Protein AF-A0A3B9IJF5-F1 (afdb_monomer)

Nearest PDB structures (foldseek):
  1y9k-assembly3_C  TM=7.602E-01  e=1.204E-02  Bacillus cereus ATCC 14579
  2ozh-assembly1_A-2  TM=6.770E-01  e=8.233E-03  Xanthomonas campestris pv. campestris
  7n1l-assembly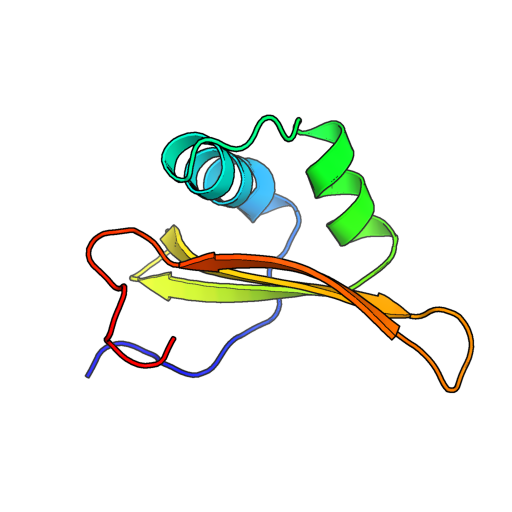8_O  TM=7.256E-01  e=6.662E-02  Brucella abortus 2308
  4ius-assembly1_A  TM=6.192E-01  e=3.115E-02  Kribbella flavida DSM 17836
  5jph-assembly2_A  TM=7.345E-01  e=8.057E-02  Staphylococcus aureus subsp. aureus COL

Radius of gyration: 12.29 Å; Cα contacts (8 Å, |Δi|>4): 130; chains: 1; bounding box: 33×27×31 Å

Sequence (81 aa):
MAPTEPAPLTPDALDDCRALSTAAGWNQTAADWMTFFRSGIVFGITEGEIPVATGAVIAHGPKVAWIGMVLVRDDRRGGGL

Organism: NCBI:txid171437

pLDDT: mean 93.65, std 6.5, range [60.59, 98.06]

Mean predicted aligned error: 3.08 Å

Structure (mmCIF, N/CA/C/O backbone):
data_AF-A0A3B9IJF5-F1
#
_entry.id   AF-A0A3B9IJF5-F1
#
loop_
_atom_site.group_PDB
_atom_site.id
_atom_site.type_symbol
_atom_site.label_atom_id
_atom_site.label_alt_id
_atom_si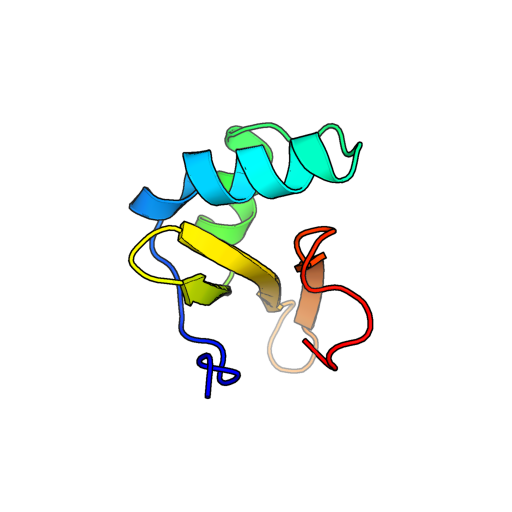te.label_comp_id
_atom_site.label_asym_id
_atom_site.label_entity_id
_atom_site.label_seq_id
_atom_site.pdbx_PDB_ins_code
_atom_site.Cartn_x
_atom_site.Cartn_y
_atom_site.Cartn_z
_atom_site.occupancy
_atom_site.B_iso_or_equiv
_atom_site.auth_seq_id
_atom_site.auth_comp_id
_atom_site.auth_asym_id
_atom_site.auth_atom_id
_atom_site.pdbx_PDB_model_num
ATOM 1 N N . MET A 1 1 ? 20.402 -9.229 1.892 1.00 60.59 1 MET A N 1
ATOM 2 C CA . MET A 1 1 ? 19.028 -9.760 2.012 1.00 60.59 1 MET A CA 1
ATOM 3 C C . MET A 1 1 ? 18.102 -8.629 1.603 1.00 60.59 1 MET A C 1
ATOM 5 O O . MET A 1 1 ? 18.406 -7.504 1.982 1.00 60.59 1 MET A O 1
ATOM 9 N N . ALA A 1 2 ? 17.092 -8.877 0.767 1.00 65.69 2 ALA A N 1
ATOM 10 C CA . ALA A 1 2 ? 16.122 -7.829 0.441 1.00 65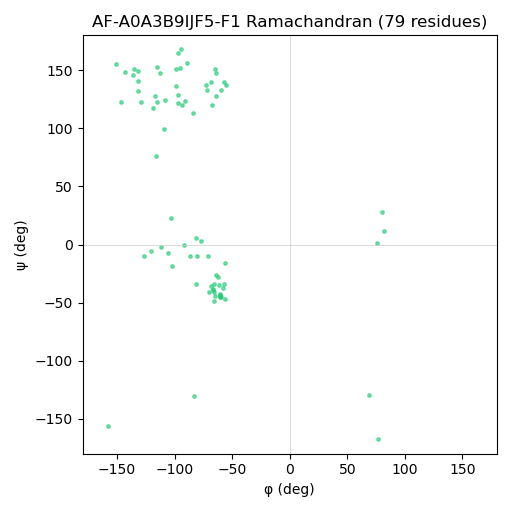.69 2 ALA A CA 1
ATOM 11 C C . ALA A 1 2 ? 15.348 -7.441 1.718 1.00 65.69 2 ALA A C 1
ATOM 13 O O . ALA A 1 2 ? 15.189 -8.309 2.583 1.00 65.69 2 ALA A O 1
ATOM 14 N N . PRO A 1 3 ? 14.919 -6.177 1.878 1.00 70.19 3 PRO A N 1
ATOM 15 C CA . PRO A 1 3 ? 14.083 -5.781 3.006 1.00 70.19 3 PRO A CA 1
ATOM 16 C C . PRO A 1 3 ? 12.823 -6.651 3.060 1.00 70.19 3 PRO A C 1
ATOM 18 O O . PRO A 1 3 ? 12.227 -6.928 2.024 1.00 70.19 3 PRO A O 1
ATOM 21 N N . THR A 1 4 ? 12.426 -7.090 4.253 1.00 80.12 4 THR A N 1
ATOM 22 C CA . THR A 1 4 ? 11.182 -7.854 4.474 1.00 80.12 4 THR A CA 1
ATOM 23 C C . THR A 1 4 ? 10.236 -7.153 5.442 1.00 80.12 4 THR A C 1
ATOM 25 O O . THR A 1 4 ? 9.135 -7.635 5.684 1.00 80.12 4 THR A O 1
ATOM 28 N N . GLU A 1 5 ? 10.667 -6.041 6.039 1.00 88.50 5 GLU A N 1
ATOM 29 C CA . GLU A 1 5 ? 9.858 -5.294 6.992 1.00 88.50 5 GLU A CA 1
ATOM 30 C C . GLU A 1 5 ? 9.049 -4.221 6.252 1.00 88.50 5 GLU A C 1
ATOM 32 O O . GLU A 1 5 ? 9.635 -3.408 5.530 1.00 88.50 5 GLU A O 1
ATOM 37 N N . PRO A 1 6 ? 7.714 -4.222 6.383 1.00 93.38 6 PRO A N 1
ATOM 38 C CA . PRO A 1 6 ? 6.877 -3.233 5.730 1.00 93.38 6 PRO A CA 1
ATOM 39 C C . PRO A 1 6 ? 6.996 -1.862 6.405 1.00 93.38 6 PRO A C 1
ATOM 41 O O . PRO A 1 6 ? 6.925 -1.748 7.627 1.00 93.38 6 PRO A O 1
ATOM 44 N N . ALA A 1 7 ? 7.081 -0.807 5.598 1.00 95.31 7 ALA A N 1
ATOM 45 C CA . ALA A 1 7 ? 7.049 0.584 6.041 1.00 95.31 7 ALA A CA 1
ATOM 46 C C . ALA A 1 7 ? 5.802 1.305 5.497 1.00 95.31 7 ALA A C 1
ATOM 48 O O . ALA A 1 7 ? 5.288 0.921 4.442 1.00 95.31 7 ALA A O 1
ATOM 49 N N . PRO A 1 8 ? 5.285 2.344 6.181 1.00 97.06 8 PRO A N 1
ATOM 50 C CA . PRO A 1 8 ? 4.211 3.168 5.637 1.00 97.06 8 PRO A CA 1
ATOM 51 C C . PRO A 1 8 ? 4.629 3.845 4.325 1.00 97.06 8 PRO A C 1
ATOM 53 O O . PRO A 1 8 ? 5.695 4.452 4.246 1.00 97.06 8 PRO A O 1
ATOM 56 N N . LEU A 1 9 ? 3.765 3.771 3.317 1.00 96.88 9 LEU A N 1
ATOM 57 C CA . LEU A 1 9 ? 3.896 4.470 2.043 1.00 96.88 9 LEU A CA 1
ATOM 58 C C . LEU A 1 9 ? 3.119 5.789 2.068 1.00 96.88 9 LEU A C 1
ATOM 60 O O . LEU A 1 9 ? 2.095 5.920 2.745 1.00 96.88 9 LEU A O 1
ATOM 64 N N . THR A 1 10 ? 3.580 6.757 1.279 1.00 96.56 10 THR A N 1
ATOM 65 C CA . THR A 1 10 ? 2.874 8.022 1.034 1.00 96.56 10 THR A CA 1
ATOM 66 C C . THR A 1 10 ? 2.073 7.947 -0.272 1.00 96.56 10 THR A C 1
ATOM 68 O O . THR A 1 10 ? 2.324 7.066 -1.100 1.00 96.56 10 THR A O 1
ATOM 71 N N . PRO A 1 11 ? 1.129 8.879 -0.506 1.00 97.50 11 PRO A N 1
ATOM 72 C CA . PRO A 1 11 ? 0.404 8.963 -1.775 1.00 97.50 11 PRO A CA 1
ATOM 73 C C . PRO A 1 11 ? 1.289 9.120 -3.020 1.00 97.50 11 PRO A C 1
ATOM 75 O O . PRO A 1 11 ? 0.804 8.873 -4.120 1.00 97.50 11 PRO A O 1
ATOM 78 N N . ASP A 1 12 ? 2.564 9.491 -2.874 1.00 96.69 12 ASP A N 1
ATOM 79 C CA . ASP A 1 12 ? 3.509 9.565 -3.996 1.00 96.69 12 ASP A CA 1
ATOM 80 C C . ASP A 1 12 ? 3.763 8.182 -4.621 1.00 96.69 12 ASP A C 1
ATOM 82 O O . ASP A 1 12 ? 4.015 8.082 -5.817 1.00 96.69 12 ASP A O 1
ATOM 86 N N . ALA A 1 13 ? 3.597 7.102 -3.846 1.00 96.06 13 ALA A N 1
ATOM 87 C CA . ALA A 1 13 ? 3.717 5.722 -4.318 1.00 96.06 13 ALA A CA 1
ATOM 88 C C . ALA A 1 13 ? 2.444 5.192 -5.014 1.00 96.06 13 ALA A C 1
ATOM 90 O O . ALA A 1 13 ? 2.355 3.999 -5.317 1.00 96.06 13 ALA A O 1
ATOM 91 N N . LEU A 1 14 ? 1.423 6.034 -5.230 1.00 96.62 14 LEU A N 1
ATOM 92 C CA . LEU A 1 14 ? 0.124 5.612 -5.766 1.00 96.62 14 LEU A CA 1
ATOM 93 C C . LEU A 1 14 ? 0.253 4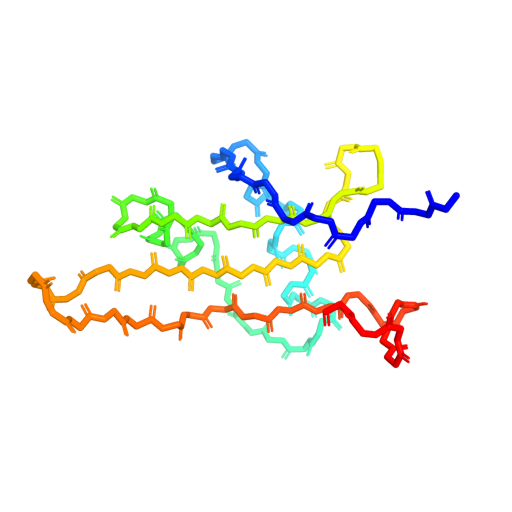.904 -7.112 1.00 96.62 14 LEU A C 1
ATOM 95 O O . LEU A 1 14 ? -0.370 3.857 -7.306 1.00 96.62 14 LEU A O 1
ATOM 99 N N . ASP A 1 15 ? 1.030 5.467 -8.035 1.00 97.00 15 ASP A N 1
ATOM 100 C CA . ASP A 1 15 ? 1.148 4.909 -9.381 1.00 97.00 15 ASP A CA 1
ATOM 101 C C . ASP A 1 15 ? 1.839 3.545 -9.370 1.00 97.00 15 ASP A C 1
ATOM 103 O O . ASP A 1 15 ? 1.375 2.630 -10.055 1.00 97.00 15 ASP A O 1
ATOM 107 N N . ASP A 1 16 ? 2.850 3.362 -8.522 1.00 96.62 16 ASP A N 1
ATOM 108 C CA . ASP A 1 16 ? 3.533 2.078 -8.378 1.00 96.62 16 ASP A CA 1
ATOM 109 C C . ASP A 1 16 ? 2.654 1.026 -7.692 1.00 96.62 16 ASP A C 1
ATOM 111 O O . ASP A 1 16 ? 2.578 -0.122 -8.137 1.00 96.62 16 ASP A O 1
ATOM 115 N N . CYS A 1 17 ? 1.908 1.413 -6.653 1.00 96.56 17 CYS A N 1
ATOM 116 C CA . CYS A 1 17 ? 0.930 0.533 -6.011 1.00 96.56 17 CYS A CA 1
ATOM 117 C C . CYS A 1 17 ? -0.155 0.087 -7.006 1.00 96.56 17 CYS A C 1
ATOM 119 O O . CYS A 1 17 ? -0.524 -1.090 -7.080 1.00 96.56 17 CYS A O 1
ATOM 121 N N . ARG A 1 18 ? -0.642 1.017 -7.835 1.00 96.50 18 ARG A N 1
ATOM 122 C CA . ARG A 1 18 ? -1.621 0.727 -8.886 1.00 96.50 18 ARG A CA 1
ATOM 123 C C . ARG A 1 18 ? -1.039 -0.167 -9.978 1.00 96.50 18 ARG A C 1
ATOM 125 O O . ARG A 1 18 ? -1.744 -1.058 -10.461 1.00 96.50 18 ARG A O 1
ATOM 132 N N . ALA A 1 19 ? 0.220 0.038 -10.357 1.00 95.81 19 ALA A N 1
ATOM 133 C CA . ALA A 1 19 ? 0.923 -0.825 -11.298 1.00 95.81 19 ALA A CA 1
ATOM 134 C C . ALA A 1 19 ? 1.025 -2.260 -10.762 1.00 95.81 19 ALA A C 1
ATOM 136 O O . ALA A 1 19 ? 0.712 -3.198 -11.495 1.00 95.81 19 ALA A O 1
ATOM 137 N N . LEU A 1 20 ? 1.345 -2.434 -9.473 1.00 96.00 20 LEU A N 1
ATOM 138 C CA . LEU A 1 20 ? 1.370 -3.744 -8.816 1.00 96.00 20 LEU A CA 1
ATOM 139 C C . LEU A 1 20 ? -0.006 -4.430 -8.852 1.00 96.00 20 LEU A C 1
ATOM 141 O O . LEU A 1 20 ? -0.107 -5.605 -9.201 1.00 96.00 20 LEU A O 1
ATOM 145 N N . SER A 1 21 ? -1.075 -3.681 -8.566 1.00 96.00 21 SER A N 1
ATOM 146 C CA . SER A 1 21 ? -2.459 -4.172 -8.659 1.00 96.00 21 SER A CA 1
ATOM 147 C C . SER A 1 21 ? -2.824 -4.635 -10.065 1.00 96.00 21 SER A C 1
ATOM 149 O O . SER A 1 21 ? -3.385 -5.715 -10.250 1.00 96.00 21 SER A O 1
ATOM 151 N N . THR A 1 22 ? -2.457 -3.827 -11.060 1.00 96.25 22 THR A N 1
ATOM 152 C CA . THR A 1 22 ? -2.719 -4.102 -12.476 1.00 96.25 22 THR A CA 1
ATOM 153 C C . THR A 1 22 ? -1.962 -5.348 -12.934 1.00 96.25 22 THR A C 1
ATOM 155 O O . THR A 1 22 ? -2.541 -6.210 -13.590 1.00 96.25 22 THR A O 1
ATOM 158 N N . ALA A 1 23 ? -0.686 -5.480 -12.554 1.00 94.69 23 ALA A N 1
ATOM 159 C CA . ALA A 1 23 ? 0.136 -6.649 -12.864 1.00 94.69 23 ALA A CA 1
ATOM 160 C C . ALA A 1 23 ? -0.432 -7.935 -12.245 1.00 94.69 23 ALA A C 1
ATOM 162 O O . ALA A 1 23 ? -0.393 -8.991 -12.869 1.00 94.69 23 ALA A O 1
ATOM 163 N N . ALA A 1 24 ? -1.036 -7.833 -11.059 1.00 94.44 24 ALA A N 1
ATOM 164 C CA . ALA A 1 24 ? -1.739 -8.934 -10.407 1.00 94.44 24 ALA A CA 1
ATOM 165 C C . ALA A 1 24 ? -3.138 -9.228 -11.000 1.00 94.44 24 ALA A C 1
ATOM 167 O O . ALA A 1 24 ? -3.839 -10.102 -10.490 1.00 94.44 24 ALA A O 1
ATOM 168 N N . GLY A 1 25 ? -3.549 -8.529 -12.066 1.00 95.19 25 GLY A N 1
ATOM 169 C CA . GLY A 1 25 ? -4.817 -8.748 -12.767 1.00 95.19 25 GLY A CA 1
ATOM 170 C C . GLY A 1 25 ? -6.030 -8.091 -12.111 1.00 95.19 25 GLY A C 1
ATOM 171 O O . GLY A 1 25 ? -7.165 -8.384 -12.491 1.00 95.19 25 GLY A O 1
ATOM 172 N N . TRP A 1 26 ? -5.818 -7.210 -11.135 1.00 95.81 26 TRP A N 1
ATOM 173 C CA . TRP A 1 26 ? -6.905 -6.489 -10.495 1.00 95.81 26 TRP A CA 1
ATOM 174 C C . TRP A 1 26 ? -7.240 -5.173 -11.212 1.00 95.81 26 TRP A C 1
ATOM 176 O O . TRP A 1 26 ? -6.410 -4.572 -11.890 1.00 95.81 26 TRP A O 1
ATOM 186 N N . ASN A 1 27 ? -8.475 -4.699 -11.038 1.00 95.00 27 ASN A N 1
ATOM 187 C CA . ASN A 1 27 ? -9.045 -3.553 -11.750 1.00 95.00 27 ASN A CA 1
ATOM 188 C C . ASN A 1 27 ? -9.115 -2.250 -10.923 1.00 95.00 27 ASN A C 1
ATOM 190 O O . ASN A 1 27 ? -9.942 -1.391 -11.231 1.00 95.00 27 ASN A O 1
ATOM 194 N N . GLN A 1 28 ? -8.295 -2.083 -9.877 1.00 94.06 28 GLN A N 1
ATOM 195 C CA . GLN A 1 28 ? -8.324 -0.877 -9.037 1.00 94.06 28 GLN A CA 1
ATOM 196 C C . GLN A 1 28 ? -7.831 0.356 -9.788 1.00 94.06 28 GLN A C 1
ATOM 198 O O . GLN A 1 28 ? -6.831 0.353 -10.511 1.00 94.06 28 GLN A O 1
ATOM 203 N N . THR A 1 29 ? -8.522 1.454 -9.531 1.00 96.44 29 THR A N 1
ATOM 204 C CA . THR A 1 29 ? -8.240 2.775 -10.073 1.00 96.44 29 THR A CA 1
ATOM 205 C C . THR A 1 29 ? -7.368 3.594 -9.119 1.00 96.44 29 THR A C 1
ATOM 207 O O . THR A 1 29 ? -7.197 3.262 -7.946 1.00 96.44 29 THR A O 1
ATOM 210 N N . ALA A 1 30 ? -6.848 4.727 -9.597 1.00 97.12 30 ALA A N 1
ATOM 211 C CA . ALA A 1 30 ? -6.172 5.703 -8.739 1.00 97.12 30 ALA A CA 1
ATOM 212 C C . ALA A 1 30 ? -7.073 6.206 -7.591 1.00 97.12 30 ALA A C 1
ATOM 214 O O . ALA A 1 30 ? -6.593 6.462 -6.488 1.00 97.12 30 ALA A O 1
ATOM 215 N N . ALA A 1 31 ? -8.385 6.320 -7.826 1.00 97.56 31 ALA A N 1
ATOM 216 C CA . ALA A 1 31 ? -9.339 6.763 -6.811 1.00 97.56 31 ALA A CA 1
ATOM 217 C C . ALA A 1 31 ? -9.514 5.731 -5.682 1.00 97.56 31 ALA A C 1
ATOM 219 O O . ALA A 1 31 ? -9.641 6.118 -4.515 1.00 97.56 31 ALA A O 1
ATOM 220 N N . ASP A 1 32 ? -9.467 4.439 -6.015 1.00 95.94 32 ASP A N 1
ATOM 221 C CA . ASP A 1 32 ? -9.517 3.351 -5.033 1.00 95.94 32 ASP A CA 1
ATOM 222 C C . ASP A 1 32 ? -8.271 3.380 -4.142 1.00 95.94 32 ASP A C 1
ATOM 224 O O . ASP A 1 32 ? -8.379 3.418 -2.917 1.00 95.94 32 ASP A O 1
ATOM 228 N N . TRP A 1 33 ? -7.085 3.491 -4.749 1.00 97.19 33 TRP A N 1
ATOM 229 C CA . TRP A 1 33 ? -5.825 3.608 -4.011 1.00 97.19 33 TRP A CA 1
ATOM 230 C C . TRP A 1 33 ? -5.776 4.846 -3.120 1.00 97.19 33 TRP A C 1
ATOM 232 O O . TRP A 1 33 ? -5.418 4.755 -1.946 1.00 97.19 33 TRP A O 1
ATOM 242 N N . MET A 1 34 ? -6.215 5.998 -3.629 1.00 97.69 34 MET A N 1
ATOM 243 C CA . MET A 1 34 ? -6.288 7.216 -2.824 1.00 97.69 34 MET A CA 1
ATOM 244 C C . MET A 1 34 ? -7.260 7.075 -1.642 1.00 97.69 34 MET A C 1
ATOM 246 O O . MET A 1 34 ? -7.076 7.712 -0.608 1.00 97.69 34 MET A O 1
ATOM 250 N N . THR A 1 35 ? -8.285 6.227 -1.748 1.00 96.44 35 THR A N 1
ATOM 251 C CA . THR A 1 35 ? -9.161 5.927 -0.607 1.00 96.44 35 THR A CA 1
ATOM 252 C C . THR A 1 35 ? -8.401 5.192 0.493 1.00 96.44 35 THR A C 1
ATOM 254 O O . THR A 1 35 ? -8.536 5.573 1.654 1.00 96.44 35 THR A O 1
ATOM 257 N N . PHE A 1 36 ? -7.532 4.233 0.158 1.00 97.00 36 PHE A N 1
ATOM 258 C CA . PHE A 1 36 ? -6.665 3.593 1.154 1.00 97.00 36 PHE A CA 1
ATOM 259 C C . PHE A 1 36 ? -5.736 4.600 1.840 1.00 97.00 36 PHE A C 1
ATOM 261 O O . PHE A 1 36 ? -5.669 4.612 3.066 1.00 97.00 36 PHE A O 1
ATOM 268 N N . PHE A 1 37 ? -5.094 5.491 1.077 1.00 97.50 37 PHE A N 1
ATOM 269 C CA . PHE A 1 37 ? -4.201 6.513 1.636 1.00 97.50 37 PHE A CA 1
ATOM 270 C C . PHE A 1 37 ? -4.913 7.552 2.512 1.00 97.50 37 PHE A C 1
ATOM 272 O O . PHE A 1 37 ? -4.330 8.048 3.471 1.00 97.50 37 PHE A O 1
ATOM 279 N N . ARG A 1 38 ? -6.163 7.910 2.196 1.00 97.31 38 ARG A N 1
ATOM 280 C CA . ARG A 1 38 ? -6.930 8.888 2.989 1.00 97.31 38 ARG A CA 1
ATOM 281 C C . ARG A 1 38 ? -7.580 8.284 4.227 1.00 97.31 38 ARG A C 1
ATOM 283 O O . ARG A 1 38 ? -7.775 8.990 5.211 1.00 97.31 38 ARG A O 1
ATOM 290 N N . SER A 1 39 ? -8.002 7.026 4.149 1.00 96.00 39 SER A N 1
ATOM 291 C CA . SER A 1 39 ? -8.833 6.392 5.178 1.00 96.00 39 SER A CA 1
ATOM 292 C C . SER A 1 39 ? -8.070 5.400 6.052 1.00 96.00 39 SER A C 1
ATOM 294 O O . SER A 1 39 ? -8.625 4.907 7.031 1.00 96.00 39 SER A O 1
ATOM 296 N N . GLY A 1 40 ? -6.814 5.103 5.727 1.00 96.19 40 GLY A N 1
ATOM 297 C CA . GLY A 1 40 ? -6.014 4.126 6.445 1.00 96.19 40 GLY A CA 1
ATOM 298 C C . GLY A 1 40 ? -4.519 4.328 6.258 1.00 96.19 40 GLY A C 1
ATOM 299 O O . GLY A 1 40 ? -4.049 5.424 5.967 1.00 96.19 40 GLY A O 1
ATOM 300 N N . ILE A 1 41 ? -3.778 3.244 6.455 1.00 97.56 41 ILE A N 1
ATOM 301 C CA . ILE A 1 41 ? -2.336 3.189 6.243 1.00 97.56 41 ILE A CA 1
ATOM 302 C C . ILE A 1 41 ? -2.079 2.175 5.138 1.00 97.56 41 ILE A C 1
ATOM 304 O O . ILE A 1 41 ? -2.553 1.038 5.206 1.00 97.56 41 ILE A O 1
ATOM 308 N N . VAL A 1 42 ? -1.329 2.591 4.124 1.00 98.06 42 VAL A N 1
ATOM 309 C CA . VAL A 1 42 ? -0.781 1.683 3.122 1.00 98.06 42 VAL A CA 1
ATOM 310 C C . VAL A 1 42 ? 0.643 1.375 3.538 1.00 98.06 42 VAL A C 1
ATOM 312 O O . VAL A 1 42 ? 1.456 2.277 3.698 1.00 98.06 42 VAL A O 1
ATOM 315 N N . PHE A 1 43 ? 0.931 0.104 3.741 1.00 97.62 43 PHE A N 1
ATOM 316 C CA . PHE A 1 43 ? 2.263 -0.406 3.993 1.00 97.62 43 PHE A CA 1
ATOM 317 C C . PHE A 1 43 ? 2.8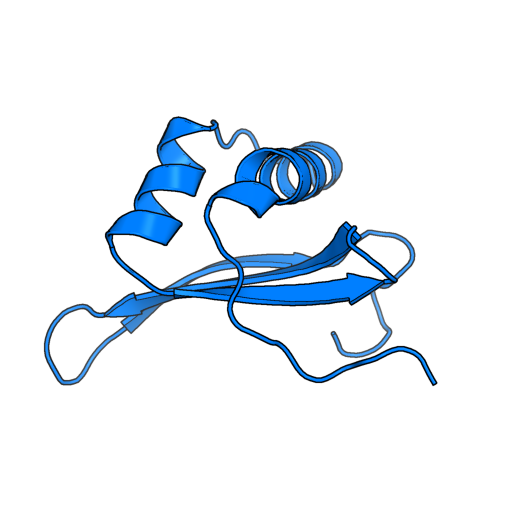56 -0.961 2.708 1.00 97.62 43 PHE A C 1
ATOM 319 O O . PHE A 1 43 ? 2.127 -1.472 1.855 1.00 97.62 43 PHE A O 1
ATOM 326 N N . GLY A 1 44 ? 4.177 -0.918 2.598 1.00 96.50 44 GLY A N 1
ATOM 327 C CA . GLY A 1 44 ? 4.892 -1.547 1.508 1.00 96.50 44 GLY A CA 1
ATOM 328 C C . GLY A 1 44 ? 6.287 -1.995 1.892 1.00 96.50 44 GLY A C 1
ATOM 329 O O . GLY A 1 44 ? 6.911 -1.463 2.807 1.00 96.50 44 GLY A O 1
ATOM 330 N N . ILE A 1 45 ? 6.762 -2.990 1.158 1.00 96.38 45 ILE A N 1
ATOM 331 C CA . ILE A 1 45 ? 8.159 -3.409 1.134 1.00 96.38 45 ILE A CA 1
ATOM 332 C C . ILE A 1 45 ? 8.688 -2.969 -0.221 1.00 96.38 45 ILE A C 1
ATOM 334 O O . ILE A 1 45 ? 8.098 -3.326 -1.244 1.00 96.38 45 ILE A O 1
ATOM 338 N N . THR A 1 46 ? 9.761 -2.183 -0.240 1.00 93.44 46 THR A N 1
ATOM 339 C CA . THR A 1 46 ? 10.306 -1.617 -1.476 1.00 93.44 46 THR A CA 1
ATOM 340 C C . THR A 1 46 ? 11.676 -2.194 -1.815 1.00 93.44 46 THR A C 1
ATOM 342 O O . THR A 1 46 ? 12.483 -2.538 -0.949 1.00 93.44 46 THR A O 1
ATOM 345 N N . GLU A 1 47 ? 11.946 -2.292 -3.112 1.00 91.50 47 GLU A N 1
ATOM 346 C CA . GLU A 1 47 ? 13.288 -2.478 -3.655 1.00 91.50 47 GLU A CA 1
ATOM 347 C C . GLU A 1 47 ? 13.696 -1.175 -4.339 1.00 91.50 47 GLU A C 1
ATOM 349 O O . GLU A 1 47 ? 13.262 -0.877 -5.453 1.00 91.50 47 GLU A O 1
ATOM 354 N N . GLY A 1 48 ? 14.490 -0.361 -3.638 1.00 88.38 48 GLY A N 1
ATOM 355 C CA . GLY A 1 48 ? 14.637 1.052 -3.988 1.00 88.38 48 GLY A CA 1
ATOM 356 C C . GLY A 1 48 ? 13.330 1.796 -3.706 1.00 88.38 48 GLY A C 1
ATOM 357 O O . GLY A 1 48 ? 12.754 1.633 -2.632 1.00 88.38 48 GLY A O 1
ATOM 358 N N . GLU A 1 49 ? 12.847 2.556 -4.686 1.00 84.75 49 GLU A N 1
ATOM 359 C CA . GLU A 1 49 ? 11.577 3.293 -4.592 1.00 84.75 49 GLU A CA 1
ATOM 360 C C . GLU A 1 49 ? 10.362 2.448 -5.011 1.00 84.75 49 GLU A C 1
ATOM 362 O O . GLU A 1 49 ? 9.223 2.849 -4.797 1.00 84.75 49 GLU A O 1
ATOM 367 N N . ILE A 1 50 ? 10.580 1.262 -5.596 1.00 89.69 50 ILE A N 1
ATOM 368 C CA . ILE A 1 50 ? 9.499 0.472 -6.192 1.00 89.69 50 ILE A CA 1
ATOM 369 C C . ILE A 1 50 ? 8.958 -0.539 -5.168 1.00 89.69 50 ILE A C 1
ATOM 371 O O . ILE A 1 50 ? 9.710 -1.420 -4.733 1.00 89.69 50 ILE A O 1
ATOM 375 N N . PRO A 1 51 ? 7.664 -0.490 -4.803 1.00 94.12 51 PRO A N 1
ATOM 376 C CA . PRO A 1 51 ? 7.034 -1.492 -3.955 1.00 94.12 51 PRO A CA 1
ATOM 377 C C . PRO A 1 51 ? 7.004 -2.866 -4.634 1.00 94.12 51 PRO A C 1
ATOM 379 O O . PRO A 1 51 ? 6.525 -3.033 -5.757 1.00 94.12 51 PRO A O 1
ATOM 382 N N . VAL A 1 52 ? 7.494 -3.874 -3.917 1.00 95.75 52 VAL A N 1
ATOM 383 C CA . VAL A 1 52 ? 7.419 -5.292 -4.299 1.00 95.75 52 VAL A CA 1
ATOM 384 C C . VAL A 1 52 ? 6.338 -6.044 -3.537 1.00 95.75 52 VAL A C 1
ATOM 386 O O . VAL A 1 52 ? 5.893 -7.097 -3.987 1.00 95.75 52 VAL A O 1
ATOM 389 N N . ALA A 1 53 ? 5.891 -5.493 -2.412 1.00 96.56 53 ALA A N 1
ATOM 390 C CA . ALA A 1 53 ? 4.697 -5.924 -1.712 1.00 96.56 53 ALA A CA 1
ATOM 391 C C . ALA A 1 53 ? 3.976 -4.710 -1.122 1.00 96.56 53 ALA A C 1
ATOM 393 O O . ALA A 1 53 ? 4.624 -3.734 -0.742 1.00 96.56 53 ALA A O 1
ATOM 394 N N . THR A 1 54 ? 2.650 -4.772 -1.036 1.00 97.50 54 THR A N 1
ATOM 395 C CA . THR A 1 54 ? 1.813 -3.734 -0.418 1.00 97.50 54 THR A CA 1
ATOM 396 C C . THR A 1 54 ? 0.754 -4.359 0.474 1.00 97.50 54 THR A C 1
ATOM 398 O O . THR A 1 54 ? 0.276 -5.447 0.163 1.00 97.50 54 THR A O 1
ATOM 401 N N . GLY A 1 55 ? 0.323 -3.646 1.513 1.00 96.94 55 GLY A N 1
ATOM 402 C CA . GLY A 1 55 ? -0.802 -4.011 2.373 1.00 96.94 55 GLY A CA 1
ATOM 403 C C . GLY A 1 55 ? -1.549 -2.773 2.867 1.00 96.94 55 GLY A C 1
ATOM 404 O O . GLY A 1 55 ? -0.945 -1.918 3.503 1.00 96.94 55 GLY A O 1
ATOM 405 N N . ALA A 1 56 ? -2.851 -2.657 2.609 1.00 97.44 56 ALA A N 1
ATOM 406 C CA . ALA A 1 56 ? -3.669 -1.551 3.117 1.00 97.44 56 ALA A CA 1
ATOM 407 C C . ALA A 1 56 ? -4.457 -1.954 4.371 1.00 97.44 56 ALA A C 1
AT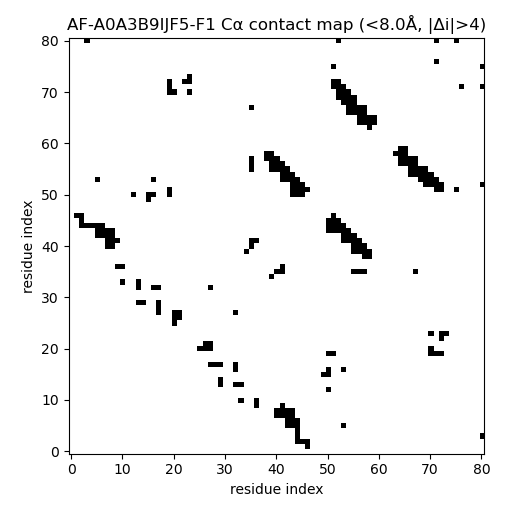OM 409 O O . ALA A 1 56 ? -5.082 -3.014 4.400 1.00 97.44 56 ALA A O 1
ATOM 410 N N . VAL A 1 57 ? -4.485 -1.088 5.385 1.00 97.25 57 VAL A N 1
ATOM 411 C CA . VAL A 1 57 ? -5.260 -1.292 6.618 1.00 97.25 57 VAL A CA 1
ATOM 412 C C . VAL A 1 57 ? -6.104 -0.056 6.911 1.00 97.25 57 VAL A C 1
ATOM 414 O O . VAL A 1 57 ? -5.571 1.039 7.072 1.00 97.25 57 VAL A O 1
ATOM 417 N N . ILE A 1 58 ? -7.422 -0.231 7.015 1.00 96.94 58 ILE A N 1
ATOM 418 C CA . ILE A 1 58 ? -8.383 0.830 7.353 1.00 96.94 58 ILE A CA 1
ATOM 419 C C . ILE A 1 58 ? -9.038 0.501 8.692 1.00 96.94 58 ILE A C 1
ATOM 421 O O . ILE A 1 58 ? -9.669 -0.544 8.837 1.00 96.94 58 ILE A O 1
ATOM 425 N N . ALA A 1 59 ? -8.930 1.395 9.675 1.00 95.69 59 ALA A N 1
ATOM 426 C CA . ALA A 1 59 ? -9.601 1.214 10.958 1.00 95.69 59 ALA A CA 1
ATOM 427 C C . ALA A 1 59 ? -11.122 1.416 10.823 1.00 95.69 59 ALA A C 1
ATOM 429 O O . ALA A 1 59 ? -11.588 2.402 10.256 1.00 95.69 59 ALA A O 1
ATOM 430 N N . HIS A 1 60 ? -11.900 0.504 11.398 1.00 93.88 60 HIS A N 1
ATOM 431 C CA . HIS A 1 60 ? -13.355 0.579 11.500 1.00 93.88 60 HIS A CA 1
ATOM 432 C C . HIS A 1 60 ? -13.756 0.662 12.980 1.00 93.88 60 HIS A C 1
ATOM 434 O O . HIS A 1 60 ? -14.182 -0.309 13.615 1.00 93.88 60 HIS A O 1
ATOM 440 N N . GLY A 1 61 ? -13.571 1.854 13.550 1.00 92.88 61 GLY A N 1
ATOM 441 C CA . GLY A 1 61 ? -13.689 2.089 14.986 1.00 92.88 61 GLY A CA 1
ATOM 442 C C . GLY A 1 61 ? -12.463 1.592 15.771 1.00 92.88 61 GLY A C 1
ATOM 443 O O . GLY A 1 61 ? -11.427 1.286 15.188 1.00 92.88 61 GLY A O 1
ATOM 444 N N . PRO A 1 62 ? -12.550 1.512 17.110 1.00 93.12 62 PRO A N 1
ATOM 445 C CA . PRO A 1 62 ? -11.376 1.292 17.960 1.00 93.12 62 PRO A CA 1
ATOM 446 C C 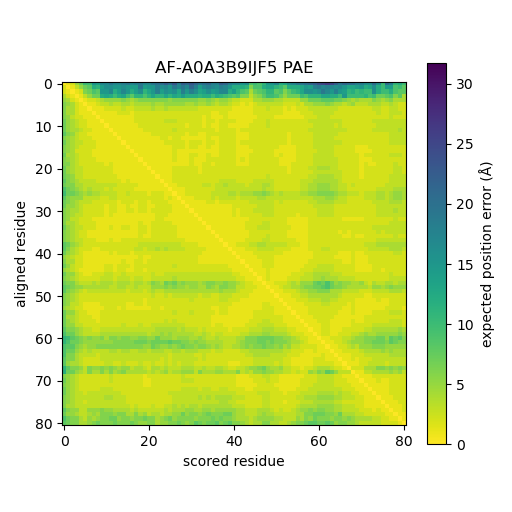. PRO A 1 62 ? -10.908 -0.168 18.054 1.00 93.12 62 PRO A C 1
ATOM 448 O O . PRO A 1 62 ? -9.872 -0.430 18.656 1.00 93.12 62 PRO A O 1
ATOM 451 N N . LYS A 1 63 ? -11.689 -1.131 17.550 1.00 96.44 63 LYS A N 1
ATOM 452 C CA . LYS A 1 63 ? -11.466 -2.570 17.799 1.00 96.44 63 LYS A CA 1
ATOM 453 C C . LYS A 1 63 ? -11.377 -3.427 16.542 1.00 96.44 63 LYS A C 1
ATOM 455 O O . LYS A 1 63 ? -11.062 -4.606 16.646 1.00 96.44 63 LYS A O 1
ATOM 460 N N . VAL A 1 64 ? -11.704 -2.868 15.382 1.00 97.00 64 VAL A N 1
ATOM 461 C CA . VAL A 1 64 ? -11.771 -3.607 14.122 1.00 97.00 64 VAL A CA 1
ATOM 462 C C . VAL A 1 64 ? -11.018 -2.814 13.074 1.00 97.00 64 VAL A C 1
ATOM 464 O O . VAL A 1 64 ? -11.113 -1.590 13.035 1.00 97.00 64 VAL A O 1
ATOM 467 N N . ALA A 1 65 ? -10.286 -3.514 12.220 1.00 96.62 65 ALA A N 1
ATOM 468 C CA . ALA A 1 65 ? -9.706 -2.952 11.017 1.00 96.62 65 ALA A CA 1
ATOM 469 C C . ALA A 1 65 ? -10.021 -3.869 9.837 1.00 96.62 65 ALA A C 1
ATOM 471 O O . ALA A 1 65 ? -10.155 -5.084 9.991 1.00 96.62 65 ALA A O 1
ATOM 472 N N . TRP A 1 66 ? -10.154 -3.268 8.666 1.00 96.62 66 TRP A N 1
ATOM 473 C CA . TRP A 1 66 ? -10.268 -3.963 7.402 1.00 96.62 66 TRP A CA 1
ATOM 474 C C . TRP A 1 66 ? -8.897 -4.021 6.738 1.00 96.62 66 TRP A C 1
ATOM 476 O O . TRP A 1 66 ? -8.226 -2.997 6.593 1.00 96.62 66 TRP A O 1
ATOM 486 N N . ILE A 1 67 ? -8.497 -5.226 6.339 1.00 95.56 67 ILE A N 1
ATOM 487 C CA . ILE A 1 67 ? -7.355 -5.437 5.456 1.00 95.56 67 ILE A CA 1
ATOM 488 C C . ILE A 1 67 ? -7.871 -5.269 4.028 1.00 95.56 67 ILE A C 1
ATOM 490 O O . ILE A 1 67 ? -8.710 -6.047 3.572 1.00 95.56 67 ILE A O 1
ATOM 494 N N . GLY A 1 68 ? -7.398 -4.220 3.364 1.00 89.75 68 GLY A N 1
ATOM 495 C CA . GLY A 1 68 ? -7.691 -3.929 1.969 1.00 89.75 68 GLY A CA 1
ATOM 496 C C . GLY A 1 68 ? -6.780 -4.717 1.031 1.00 89.75 68 GLY A C 1
ATOM 497 O O . GLY A 1 68 ? -6.621 -5.929 1.156 1.00 89.75 68 GLY A O 1
ATOM 498 N N . MET A 1 69 ? -6.175 -4.020 0.070 1.00 90.19 69 MET A N 1
ATOM 499 C CA . MET A 1 69 ? -5.280 -4.639 -0.907 1.00 90.19 69 MET A CA 1
ATOM 500 C C . MET A 1 69 ? -3.995 -5.157 -0.264 1.00 90.19 69 MET A C 1
ATOM 502 O O . MET A 1 69 ? -3.227 -4.367 0.281 1.00 90.19 69 MET A O 1
ATOM 506 N N . VAL A 1 70 ? -3.756 -6.466 -0.387 1.00 95.69 70 VAL A N 1
ATOM 507 C CA . VAL A 1 70 ? -2.480 -7.122 -0.072 1.00 95.69 70 VAL A CA 1
ATOM 508 C C . VAL A 1 70 ? -1.951 -7.774 -1.342 1.00 95.69 70 VAL A C 1
ATOM 510 O O . VAL A 1 70 ? -2.613 -8.633 -1.922 1.00 95.69 70 VAL A O 1
ATOM 513 N N . LEU A 1 71 ? -0.787 -7.331 -1.806 1.00 96.44 71 LEU A N 1
ATOM 514 C CA . LEU A 1 71 ? -0.205 -7.747 -3.080 1.00 96.44 71 LEU A CA 1
ATOM 515 C C . LEU A 1 71 ? 1.275 -8.030 -2.917 1.00 96.44 71 LEU A C 1
ATOM 517 O O . LEU A 1 71 ? 1.957 -7.313 -2.193 1.00 96.44 71 LEU A O 1
ATOM 521 N N . VAL A 1 72 ? 1.764 -9.012 -3.668 1.00 96.00 72 VAL A N 1
ATOM 522 C CA . VAL A 1 72 ? 3.188 -9.317 -3.817 1.00 96.00 72 VAL A CA 1
ATOM 523 C C . VAL A 1 72 ? 3.485 -9.466 -5.304 1.00 96.00 72 VAL A C 1
ATOM 525 O O . VAL A 1 72 ? 2.758 -10.167 -6.020 1.00 96.00 72 VAL A O 1
ATOM 528 N N . ARG A 1 73 ? 4.552 -8.808 -5.762 1.00 95.12 73 ARG A N 1
ATOM 529 C CA . ARG A 1 73 ? 5.045 -8.868 -7.140 1.00 95.12 73 ARG A CA 1
ATOM 530 C C . ARG A 1 73 ? 5.353 -10.316 -7.510 1.00 95.12 73 ARG A C 1
ATOM 532 O O . ARG A 1 73 ? 5.867 -11.074 -6.690 1.00 95.12 73 ARG A O 1
ATOM 539 N N . ASP A 1 74 ? 5.015 -10.713 -8.730 1.00 94.38 74 ASP A N 1
ATOM 540 C CA . ASP A 1 74 ? 5.013 -12.123 -9.139 1.00 94.38 74 ASP A CA 1
ATOM 541 C C . ASP A 1 74 ? 6.371 -12.820 -8.967 1.00 94.38 74 ASP A C 1
ATOM 543 O O . ASP A 1 74 ? 6.421 -13.961 -8.511 1.00 94.38 74 ASP A O 1
ATOM 547 N N . ASP A 1 75 ? 7.469 -12.114 -9.239 1.00 93.62 75 ASP A N 1
ATOM 548 C CA . ASP A 1 75 ? 8.856 -12.573 -9.067 1.00 93.62 75 ASP A CA 1
ATOM 549 C C . ASP A 1 75 ? 9.303 -12.699 -7.596 1.00 93.62 75 ASP A C 1
ATOM 551 O O . ASP A 1 75 ? 10.381 -13.229 -7.321 1.00 93.62 75 ASP A O 1
ATOM 555 N N . ARG A 1 76 ? 8.499 -12.213 -6.645 1.00 92.50 76 ARG A N 1
ATOM 556 C CA . ARG A 1 76 ? 8.757 -12.273 -5.198 1.00 92.50 76 ARG A CA 1
ATOM 557 C C . ARG A 1 76 ? 7.794 -13.188 -4.436 1.00 92.50 76 ARG A C 1
ATOM 559 O O . ARG A 1 76 ? 7.950 -13.376 -3.228 1.00 92.50 76 ARG A O 1
ATOM 566 N N . ARG A 1 77 ? 6.817 -13.798 -5.115 1.00 92.12 77 ARG A N 1
ATOM 567 C CA . ARG A 1 77 ? 5.882 -14.750 -4.493 1.00 92.12 77 ARG A CA 1
ATOM 568 C C . ARG A 1 77 ? 6.603 -16.012 -4.008 1.00 92.12 77 ARG A C 1
ATOM 570 O O . ARG A 1 77 ? 7.624 -16.417 -4.552 1.00 92.12 77 ARG A O 1
ATOM 577 N N . GLY A 1 78 ? 6.062 -16.640 -2.962 1.00 90.94 78 GLY A N 1
ATOM 578 C CA . GLY A 1 78 ? 6.664 -17.824 -2.330 1.00 90.94 78 GLY A CA 1
ATOM 579 C C . GLY A 1 78 ? 7.879 -17.524 -1.441 1.00 90.94 78 GLY A C 1
ATOM 580 O O . GLY A 1 78 ? 8.438 -18.448 -0.859 1.00 90.94 78 GLY A O 1
ATOM 581 N N . GLY A 1 79 ? 8.262 -16.249 -1.305 1.00 89.00 79 GLY A N 1
ATOM 582 C CA . GLY A 1 79 ? 9.352 -15.787 -0.440 1.00 89.00 79 GLY A CA 1
ATOM 583 C C . GLY A 1 79 ? 8.937 -15.388 0.982 1.00 89.00 79 GLY A C 1
ATOM 584 O O . GLY A 1 79 ? 9.803 -15.003 1.760 1.00 89.00 79 GLY A O 1
ATOM 585 N N . GLY A 1 80 ? 7.645 -15.470 1.323 1.00 87.38 80 GLY A N 1
ATOM 586 C CA . GLY A 1 80 ? 7.128 -15.091 2.647 1.00 87.38 80 GLY A CA 1
ATOM 587 C C . GLY A 1 80 ? 6.927 -13.584 2.857 1.00 87.38 80 GLY A C 1
ATOM 588 O O . GLY A 1 80 ? 7.045 -13.126 3.991 1.00 87.38 80 GLY A O 1
ATOM 589 N N . LEU A 1 81 ? 6.659 -12.842 1.777 1.00 84.81 81 LEU A N 1
ATOM 590 C CA . LEU A 1 81 ? 6.234 -11.436 1.801 1.00 84.81 81 LEU A CA 1
ATOM 591 C C . LEU A 1 81 ? 4.709 -11.305 1.881 1.00 84.81 81 LEU A C 1
ATOM 593 O O . LEU A 1 81 ? 4.024 -12.234 1.389 1.00 84.81 81 LEU A O 1
#

Foldseek 3Di:
DADPDKDWDALV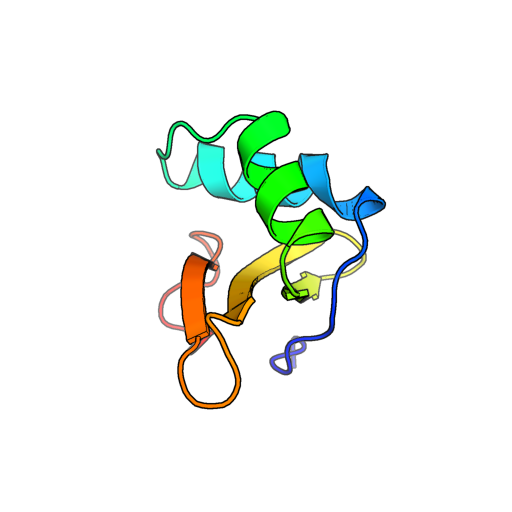CLVLVVVQCVQVVHDDDSVNSVCLRVQFTKIFRDDVSHGQWIWGWGDDPDPDIDIDDTGGHPVCPPVND

Solvent-accessible s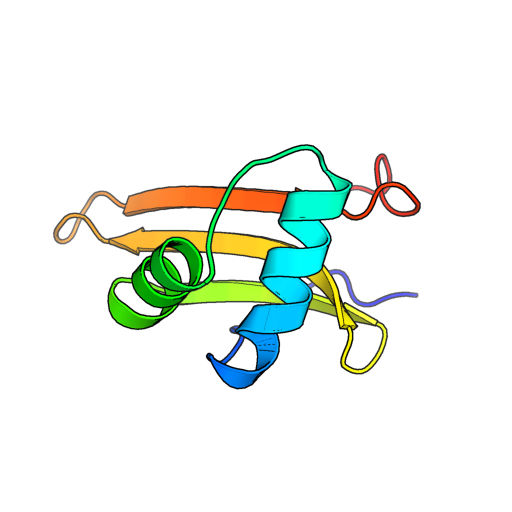urface area (backbone atoms only — not comparable to full-atom values): 4901 Å² total; per-residue (Å²): 128,80,72,81,69,69,42,81,57,61,75,85,49,45,65,55,55,43,48,53,38,45,74,72,74,46,88,72,49,73,70,56,53,51,46,41,57,73,58,34,49,31,31,28,25,49,65,81,93,49,63,44,28,39,39,25,41,30,69,59,68,98,86,42,65,47,78,60,64,70,50,60,39,79,95,52,58,95,70,85,121

InterPro domains:
  IPR016181 Acyl-CoA N-acyltransferase [SSF55729] (8-81)

Secondary structure (DSSP, 8-state):
----S-EEPPGGGHHHHHHHHHHTT----HHHHHHHHHHSEEEEEEETTEEEEEEEEEE-SSS-EEEEEEEE-GGGTTS--